Protein AF-A0A2E0LI48-F1 (afdb_monomer_lite)

Structure (mmCIF, N/CA/C/O backb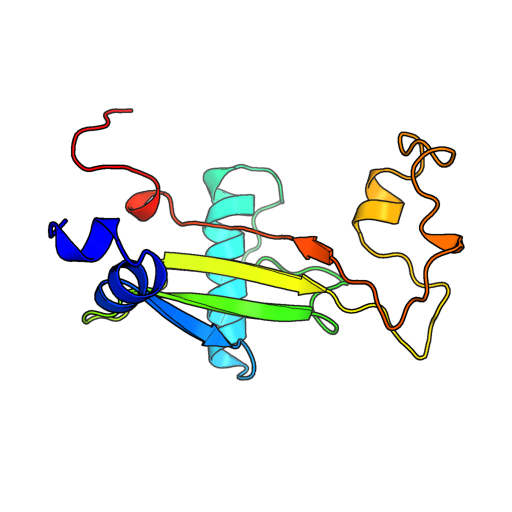one):
data_AF-A0A2E0LI48-F1
#
_entry.id   AF-A0A2E0LI48-F1
#
loop_
_atom_site.group_PDB
_atom_site.id
_atom_site.type_symbol
_atom_site.label_atom_id
_atom_site.label_alt_id
_atom_site.label_comp_id
_atom_site.label_asym_id
_atom_site.label_entity_id
_atom_site.label_seq_id
_atom_site.pdbx_PDB_ins_code
_atom_site.Cartn_x
_atom_site.Cartn_y
_atom_site.Cartn_z
_atom_site.occupancy
_atom_site.B_iso_or_equiv
_atom_site.auth_seq_id
_atom_site.auth_comp_id
_atom_site.auth_asym_id
_atom_site.auth_atom_id
_atom_site.pdbx_PDB_model_num
ATOM 1 N N . MET A 1 1 ? -27.721 3.137 3.847 1.00 56.81 1 MET A N 1
ATOM 2 C CA . MET A 1 1 ? -27.239 3.626 2.541 1.00 56.81 1 MET A CA 1
ATOM 3 C C . MET A 1 1 ? -28.444 4.219 1.837 1.00 56.81 1 MET A C 1
ATOM 5 O O . MET A 1 1 ? -29.447 3.521 1.736 1.00 56.81 1 MET A O 1
ATOM 9 N N . SER A 1 2 ? -28.410 5.505 1.493 1.00 63.06 2 SER A N 1
ATOM 10 C CA . SER A 1 2 ? -29.521 6.177 0.806 1.00 63.06 2 SER A CA 1
ATOM 11 C C . SER A 1 2 ? -29.641 5.662 -0.635 1.00 63.06 2 SER A C 1
ATOM 13 O O . SER A 1 2 ? -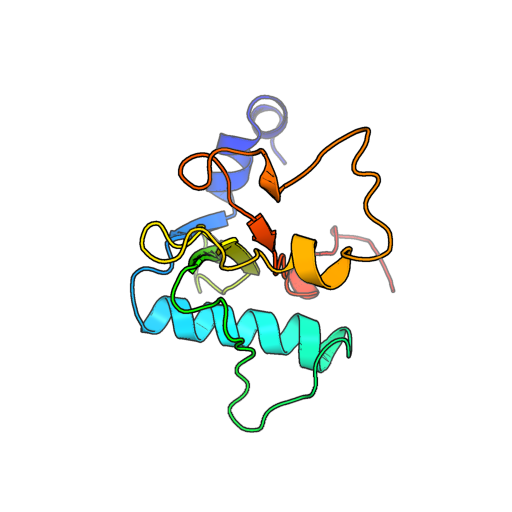28.645 5.236 -1.218 1.00 63.06 2 SER A O 1
ATOM 15 N N . LEU A 1 3 ? -30.836 5.733 -1.236 1.00 59.72 3 LEU A N 1
ATOM 16 C CA . LEU A 1 3 ? -31.050 5.466 -2.668 1.00 59.72 3 LEU A CA 1
ATOM 17 C C . LEU A 1 3 ? -30.095 6.286 -3.553 1.00 59.72 3 LEU A C 1
ATOM 19 O O . LEU A 1 3 ? -29.613 5.780 -4.559 1.00 59.72 3 LEU A O 1
ATOM 23 N N . PHE A 1 4 ? -29.744 7.503 -3.133 1.00 57.50 4 PHE A N 1
ATOM 24 C CA . PHE A 1 4 ? -28.812 8.378 -3.850 1.00 57.50 4 PHE A CA 1
ATOM 25 C C . PHE A 1 4 ? -27.357 7.866 -3.833 1.00 57.50 4 PHE A C 1
ATOM 27 O O . PHE A 1 4 ? -26.616 8.074 -4.790 1.00 57.50 4 PHE A O 1
ATOM 34 N N . ASP A 1 5 ? -26.948 7.147 -2.779 1.00 57.59 5 ASP A N 1
ATOM 35 C CA . ASP A 1 5 ? -25.590 6.586 -2.654 1.00 57.59 5 ASP A CA 1
ATOM 36 C C . ASP A 1 5 ? -25.357 5.406 -3.610 1.00 57.59 5 ASP A C 1
ATOM 38 O O . ASP A 1 5 ? -24.216 5.067 -3.912 1.00 57.59 5 ASP A O 1
ATOM 42 N N . ARG A 1 6 ? -26.436 4.772 -4.094 1.00 60.56 6 ARG A N 1
ATOM 43 C CA . ARG A 1 6 ? -26.358 3.688 -5.083 1.00 60.56 6 ARG A CA 1
ATOM 44 C C . ARG A 1 6 ? -26.073 4.186 -6.501 1.00 60.56 6 ARG A C 1
ATOM 46 O O . ARG A 1 6 ? -25.528 3.420 -7.284 1.00 60.56 6 ARG A O 1
ATOM 53 N N . PHE A 1 7 ? -26.422 5.433 -6.823 1.00 71.62 7 PHE A N 1
ATOM 54 C CA . PHE A 1 7 ? -26.239 5.998 -8.167 1.00 71.62 7 PHE A CA 1
ATOM 55 C C . PHE A 1 7 ? -24.914 6.747 -8.339 1.00 71.62 7 PHE A C 1
ATOM 57 O O . PHE A 1 7 ? -24.440 6.891 -9.461 1.00 71.62 7 PHE A O 1
ATOM 64 N N . ASN A 1 8 ? -24.289 7.197 -7.247 1.00 82.62 8 ASN A N 1
ATOM 65 C CA . ASN A 1 8 ? -22.971 7.825 -7.281 1.00 82.62 8 ASN A CA 1
ATOM 66 C C . ASN A 1 8 ? -22.103 7.297 -6.132 1.00 82.62 8 ASN A C 1
ATOM 68 O O . ASN A 1 8 ? -22.151 7.798 -5.006 1.00 82.62 8 ASN A O 1
ATOM 72 N N . LEU A 1 9 ? -21.300 6.275 -6.444 1.00 83.56 9 LEU A N 1
ATOM 73 C CA . LEU A 1 9 ? -20.416 5.615 -5.482 1.00 83.56 9 LEU A CA 1
ATOM 74 C C . LEU A 1 9 ? -19.396 6.582 -4.872 1.00 83.56 9 LEU A C 1
ATOM 76 O O . LEU A 1 9 ? -19.110 6.477 -3.683 1.00 83.56 9 LEU A O 1
ATOM 80 N N . GLY A 1 10 ? -18.889 7.545 -5.650 1.00 85.25 10 GLY A N 1
ATOM 81 C CA . GLY A 1 10 ? -17.936 8.546 -5.167 1.00 85.25 10 GLY A CA 1
ATOM 82 C C . GLY A 1 10 ? -18.559 9.478 -4.129 1.00 85.25 10 GLY A C 1
ATOM 83 O O . GLY A 1 10 ? -18.016 9.646 -3.039 1.00 85.25 10 GLY A O 1
ATOM 84 N N . ALA A 1 11 ? -19.747 10.012 -4.422 1.00 83.94 11 ALA A N 1
ATOM 85 C CA . ALA A 1 11 ? -20.484 10.851 -3.481 1.00 83.94 11 ALA A CA 1
ATOM 86 C C . ALA A 1 11 ? -20.872 10.070 -2.216 1.00 83.94 11 ALA A C 1
ATOM 88 O O . ALA A 1 11 ? -20.712 10.573 -1.106 1.00 83.94 11 ALA A O 1
ATOM 89 N N . GLY A 1 12 ? -21.336 8.823 -2.365 1.00 86.19 12 GLY A N 1
ATOM 90 C CA . GLY A 1 12 ? -21.637 7.943 -1.236 1.00 86.19 12 GLY A CA 1
ATOM 91 C C . GLY A 1 12 ? -20.408 7.673 -0.363 1.00 86.19 12 GLY A C 1
ATOM 92 O O . GLY A 1 12 ? -20.493 7.762 0.860 1.00 86.19 12 GLY A O 1
ATOM 93 N N . PHE A 1 13 ? -19.257 7.409 -0.982 1.00 88.25 13 PHE A N 1
ATOM 94 C CA . PHE A 1 13 ? -17.986 7.188 -0.297 1.00 88.25 13 PHE A CA 1
ATOM 95 C C . PHE A 1 13 ? -17.542 8.419 0.501 1.00 88.25 13 PHE A C 1
ATOM 97 O O . PHE A 1 13 ? -17.267 8.297 1.694 1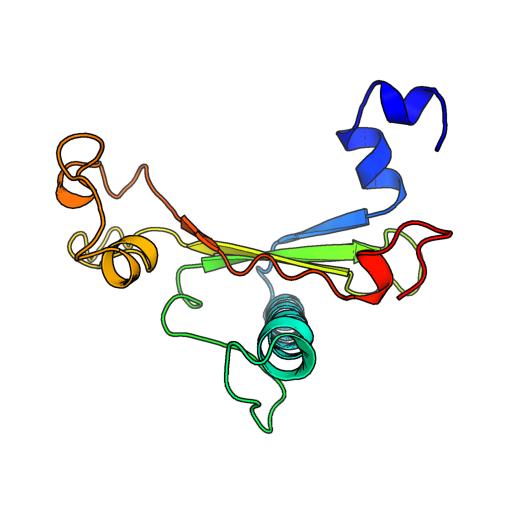.00 88.25 13 PHE A O 1
ATOM 104 N N . GLN A 1 14 ? -17.565 9.608 -0.110 1.00 90.25 14 GLN A N 1
ATOM 105 C CA . GLN A 1 14 ? -17.122 10.862 0.517 1.00 90.25 14 GLN A CA 1
ATOM 106 C C . GLN A 1 14 ? -17.928 11.247 1.770 1.00 90.25 14 GLN A C 1
ATOM 108 O O . GLN A 1 14 ? -17.404 11.901 2.675 1.00 90.25 14 GLN A O 1
ATOM 113 N N . ARG A 1 15 ? -19.188 10.796 1.887 1.00 88.75 15 ARG A N 1
ATOM 114 C CA . ARG A 1 15 ? -19.987 11.001 3.113 1.00 88.75 15 ARG A CA 1
ATOM 115 C C . ARG A 1 15 ? -19.433 10.262 4.331 1.00 88.75 15 ARG A C 1
ATOM 117 O O . ARG A 1 15 ? -19.703 10.676 5.461 1.00 88.75 15 ARG A O 1
ATOM 124 N N . TYR A 1 16 ? -18.744 9.144 4.118 1.00 89.81 16 TYR A N 1
ATOM 125 C CA . TYR A 1 16 ? -18.251 8.281 5.191 1.00 89.81 16 TYR A CA 1
ATOM 126 C C . TYR A 1 16 ? -16.737 8.320 5.326 1.00 89.81 16 TYR A C 1
ATOM 128 O O . TYR A 1 16 ? -16.249 8.129 6.440 1.00 89.81 16 TYR A O 1
ATOM 136 N N . PHE A 1 17 ? -16.019 8.587 4.236 1.00 94.19 17 PHE A N 1
ATOM 137 C CA . PHE A 1 17 ? -14.569 8.566 4.218 1.00 94.19 17 PHE A CA 1
ATOM 138 C C . PHE A 1 17 ? -13.947 9.741 3.465 1.00 94.19 17 PHE A C 1
ATOM 140 O O . PHE A 1 17 ? -14.470 10.192 2.446 1.00 94.19 17 PHE A O 1
ATOM 147 N N . SER A 1 18 ? -12.793 10.191 3.947 1.00 94.56 18 SER A N 1
ATOM 148 C CA . SER A 1 18 ? -11.936 11.169 3.286 1.00 94.56 18 SER A CA 1
ATOM 149 C C . SER A 1 18 ? -10.600 10.529 2.924 1.00 94.56 18 SER A C 1
ATOM 151 O O . SER A 1 18 ? -10.062 9.713 3.676 1.00 94.56 18 SER A O 1
ATOM 153 N N . ILE A 1 19 ? -10.070 10.889 1.756 1.00 93.56 19 ILE A N 1
ATOM 154 C CA . ILE A 1 19 ? -8.745 10.457 1.305 1.00 93.56 19 ILE A CA 1
ATOM 155 C C . ILE A 1 19 ? -7.773 11.601 1.559 1.00 93.56 19 ILE A C 1
ATOM 157 O O . ILE A 1 19 ? -7.993 12.719 1.096 1.00 93.56 19 ILE A O 1
ATOM 161 N N . GLU A 1 20 ? -6.692 11.303 2.263 1.00 93.38 20 GLU A N 1
ATOM 162 C CA . GLU A 1 20 ? -5.579 12.215 2.485 1.00 93.38 20 GLU A CA 1
ATOM 163 C C . GLU A 1 20 ? -4.353 11.706 1.732 1.00 93.38 20 GLU A C 1
ATOM 165 O O . GLU A 1 20 ? -3.906 10.570 1.919 1.00 93.38 20 GLU A O 1
ATOM 170 N N . ALA A 1 21 ? -3.791 12.559 0.876 1.00 90.44 21 ALA A N 1
ATOM 171 C CA . ALA A 1 21 ? -2.492 12.292 0.279 1.00 90.44 21 ALA A CA 1
ATOM 172 C C . ALA A 1 21 ? -1.418 12.339 1.378 1.00 90.44 21 ALA A C 1
ATOM 174 O O . ALA A 1 21 ? -1.331 13.305 2.138 1.00 90.44 21 ALA A O 1
ATOM 175 N N . GLY A 1 22 ? -0.574 11.312 1.450 1.00 81.38 22 GLY A N 1
ATOM 176 C CA . GLY A 1 22 ? 0.508 11.171 2.425 1.00 81.38 22 GLY A CA 1
ATOM 177 C C . GLY A 1 22 ? 1.718 12.052 2.124 1.00 81.38 22 GLY A C 1
ATOM 178 O O . GLY A 1 22 ? 2.843 11.563 2.100 1.00 81.38 22 GLY A O 1
ATOM 179 N N . ALA A 1 23 ? 1.487 13.340 1.871 1.00 82.81 23 ALA A N 1
ATOM 180 C CA . ALA A 1 23 ? 2.534 14.319 1.596 1.00 82.81 23 ALA A CA 1
ATOM 181 C C . ALA A 1 23 ? 3.253 14.785 2.875 1.00 82.81 23 ALA A C 1
ATOM 183 O O . ALA A 1 23 ? 4.433 15.127 2.828 1.00 82.81 23 ALA A O 1
ATOM 184 N N . SER A 1 24 ? 2.571 14.786 4.026 1.00 92.31 24 SER A N 1
ATOM 185 C CA . SER A 1 24 ? 3.172 15.169 5.306 1.00 92.31 24 SER A CA 1
ATOM 186 C C . SER A 1 24 ? 3.781 13.970 6.039 1.00 92.31 24 SER A C 1
ATOM 188 O O . SER A 1 24 ? 3.308 12.835 5.939 1.00 92.31 24 SER A O 1
ATOM 190 N N . ALA A 1 25 ? 4.820 14.230 6.838 1.00 94.06 25 ALA A N 1
ATOM 191 C CA . ALA A 1 25 ? 5.464 13.205 7.659 1.00 94.06 25 ALA A CA 1
ATOM 192 C C . ALA A 1 25 ? 4.497 12.568 8.676 1.00 94.06 25 ALA A C 1
ATOM 194 O O . ALA A 1 25 ? 4.585 11.369 8.926 1.00 94.06 25 ALA A O 1
ATOM 195 N N . SER A 1 26 ? 3.550 13.343 9.218 1.00 94.50 26 SER A N 1
ATOM 196 C CA . SER A 1 26 ? 2.542 12.837 10.158 1.00 94.50 26 SER A CA 1
ATOM 197 C C . SER A 1 26 ? 1.576 11.851 9.499 1.00 94.50 26 SER A C 1
ATOM 199 O O . SER A 1 26 ? 1.356 10.768 10.033 1.00 94.50 26 SER A O 1
ATOM 201 N N . VAL A 1 27 ? 1.059 12.170 8.307 1.00 95.06 27 VAL A N 1
ATOM 202 C CA . VAL A 1 27 ? 0.154 11.269 7.574 1.00 95.06 27 VAL A CA 1
ATOM 203 C C . VAL A 1 27 ? 0.893 9.999 7.144 1.00 95.06 27 VAL A C 1
ATOM 205 O O . VAL A 1 27 ? 0.337 8.905 7.232 1.00 95.06 27 VAL A O 1
ATOM 208 N N . ARG A 1 28 ? 2.165 10.110 6.736 1.00 96.62 28 ARG A N 1
ATOM 209 C CA . ARG A 1 28 ? 3.003 8.939 6.426 1.00 96.62 28 ARG A CA 1
ATOM 210 C C . ARG A 1 28 ? 3.214 8.032 7.637 1.00 96.62 28 ARG A C 1
ATOM 212 O O . ARG A 1 28 ? 3.115 6.818 7.486 1.00 96.62 28 ARG A O 1
ATOM 219 N N . ASP A 1 29 ? 3.458 8.595 8.821 1.00 97.62 29 ASP A N 1
ATOM 220 C CA . ASP A 1 29 ? 3.578 7.809 10.056 1.00 97.62 29 ASP A CA 1
ATOM 221 C C . ASP A 1 29 ? 2.316 6.975 10.312 1.00 97.62 29 ASP A C 1
ATOM 223 O O . ASP A 1 29 ? 2.402 5.781 10.595 1.00 97.62 29 ASP A O 1
ATOM 227 N N . GLU A 1 30 ? 1.136 7.573 10.137 1.00 97.44 30 GLU A N 1
ATOM 228 C CA . GLU A 1 30 ? -0.139 6.868 10.293 1.00 97.44 30 GLU A CA 1
ATOM 229 C C . GLU A 1 30 ? -0.340 5.768 9.245 1.00 97.44 30 GLU A C 1
ATOM 231 O O . GLU A 1 30 ? -0.801 4.681 9.594 1.00 97.44 30 GLU A O 1
ATOM 236 N N . VAL A 1 31 ? 0.057 5.995 7.987 1.00 98.31 31 VAL A N 1
ATOM 237 C CA . VAL A 1 31 ? 0.063 4.951 6.946 1.00 98.31 31 VAL A CA 1
ATOM 238 C C . VAL A 1 31 ? 0.930 3.763 7.371 1.00 98.31 31 VAL A C 1
ATOM 240 O O . VAL A 1 31 ? 0.478 2.620 7.296 1.00 98.31 31 VAL A O 1
ATOM 243 N N . PHE A 1 32 ? 2.146 4.007 7.867 1.00 98.44 32 PHE A N 1
ATOM 244 C CA . PHE A 1 32 ? 3.052 2.935 8.296 1.00 98.44 32 PHE A CA 1
ATOM 245 C C . PHE A 1 32 ? 2.523 2.155 9.501 1.00 98.44 32 PHE A C 1
ATOM 247 O O . PHE A 1 32 ? 2.717 0.941 9.574 1.00 98.44 32 PHE A O 1
ATOM 254 N N . ARG A 1 33 ? 1.813 2.819 10.419 1.00 98.38 33 ARG A N 1
ATOM 255 C CA . ARG A 1 33 ? 1.137 2.157 11.546 1.00 98.38 33 ARG A CA 1
ATOM 256 C C . ARG A 1 33 ? -0.040 1.303 11.092 1.00 98.38 33 ARG A C 1
ATOM 258 O O . ARG A 1 33 ? -0.160 0.162 11.520 1.00 98.38 33 ARG A O 1
ATOM 265 N N . VAL A 1 34 ? -0.881 1.818 10.191 1.00 98.12 34 VAL A N 1
ATOM 266 C CA . VAL A 1 34 ? -1.999 1.050 9.611 1.00 98.12 34 VAL A CA 1
ATOM 267 C C . VAL A 1 34 ? -1.481 -0.188 8.877 1.00 98.12 34 VAL A C 1
ATOM 269 O O . VAL A 1 34 ? -2.050 -1.270 9.022 1.00 98.12 34 VAL A O 1
ATOM 272 N N . ARG A 1 35 ? -0.395 -0.051 8.108 1.00 98.50 35 ARG A N 1
ATOM 273 C CA . ARG A 1 35 ? 0.253 -1.185 7.439 1.00 98.50 35 ARG A CA 1
ATOM 274 C C . ARG A 1 35 ? 0.783 -2.203 8.439 1.00 98.50 35 ARG A C 1
ATOM 276 O O . ARG A 1 35 ? 0.536 -3.384 8.240 1.00 98.50 35 ARG A O 1
ATOM 283 N N . HIS A 1 36 ? 1.445 -1.768 9.510 1.00 98.69 36 HIS A N 1
ATOM 284 C CA . HIS A 1 36 ? 1.956 -2.666 10.551 1.00 98.69 36 HIS A CA 1
ATOM 285 C C . HIS A 1 36 ? 0.833 -3.452 11.236 1.00 98.69 36 HIS A C 1
ATOM 287 O O . HIS A 1 36 ? 0.891 -4.678 11.281 1.00 98.69 36 HIS A O 1
ATOM 293 N N . GLU A 1 37 ? -0.246 -2.784 11.647 1.00 98.12 37 GLU A N 1
ATOM 294 C CA . GLU A 1 37 ? -1.411 -3.451 12.246 1.00 98.12 37 GLU A CA 1
ATOM 295 C C . GLU A 1 37 ? -2.001 -4.536 11.328 1.00 98.12 37 GLU A C 1
ATOM 297 O O . GLU A 1 37 ? -2.401 -5.605 11.785 1.00 98.12 37 GLU A O 1
ATOM 302 N N . VAL A 1 38 ? -2.056 -4.286 10.016 1.00 97.94 38 VAL A N 1
ATOM 303 C CA . VAL A 1 38 ? -2.659 -5.227 9.063 1.00 97.94 38 VAL A CA 1
ATOM 304 C C . VAL A 1 38 ? -1.668 -6.304 8.616 1.00 97.94 38 VAL A C 1
ATOM 306 O O . VAL A 1 38 ? -1.953 -7.487 8.763 1.00 97.94 38 VAL A O 1
ATOM 309 N N . TYR A 1 39 ? -0.515 -5.934 8.066 1.00 98.25 39 TYR A N 1
ATOM 310 C CA . TYR A 1 39 ? 0.439 -6.876 7.474 1.00 98.25 39 TYR A CA 1
ATOM 311 C C . TYR A 1 39 ? 1.305 -7.597 8.512 1.00 98.25 39 TYR A C 1
ATOM 313 O O . TYR A 1 39 ? 1.604 -8.776 8.315 1.00 98.25 39 TYR A O 1
ATOM 321 N N . CYS A 1 40 ? 1.675 -6.934 9.614 1.00 98.44 40 CYS A N 1
ATOM 322 C CA . CYS A 1 40 ? 2.543 -7.512 10.643 1.00 98.44 40 CYS A CA 1
ATOM 323 C C . CYS A 1 40 ? 1.752 -8.139 11.794 1.00 98.44 40 CYS A C 1
ATOM 325 O O . CYS A 1 40 ? 2.006 -9.276 12.180 1.00 98.44 40 CYS A O 1
ATOM 327 N N . GLU A 1 41 ? 0.786 -7.416 12.365 1.00 98.06 41 GLU A N 1
ATOM 328 C CA . GLU A 1 41 ? 0.068 -7.885 13.556 1.00 98.06 41 GLU A CA 1
ATOM 329 C C . GLU A 1 41 ? -1.074 -8.850 13.194 1.00 98.06 41 GLU A C 1
ATOM 331 O O . GLU A 1 41 ? -1.205 -9.900 13.821 1.00 98.06 41 GLU A O 1
ATOM 336 N N . GLU A 1 42 ? -1.882 -8.544 12.175 1.00 96.31 42 GLU A N 1
ATOM 337 C CA . GLU A 1 42 ? -3.055 -9.357 11.827 1.00 96.31 42 GLU A CA 1
ATOM 338 C C . GLU A 1 42 ? -2.750 -10.494 10.842 1.00 96.31 42 GLU A C 1
ATOM 340 O O . GLU A 1 42 ? -3.030 -11.654 11.141 1.00 96.31 42 GLU A O 1
ATOM 345 N N . LEU A 1 43 ? -2.214 -10.175 9.659 1.00 96.56 43 LEU A N 1
ATOM 346 C CA . LEU A 1 43 ? -2.026 -11.139 8.567 1.00 96.56 43 LEU A CA 1
ATOM 347 C C . LEU A 1 43 ? -0.762 -11.991 8.719 1.00 96.56 43 LEU A C 1
ATOM 349 O O . LEU A 1 43 ? -0.675 -13.045 8.094 1.00 96.56 43 LEU A O 1
ATOM 353 N N . LYS A 1 44 ? 0.205 -11.546 9.533 1.00 97.88 44 LYS A N 1
ATOM 354 C CA . LYS A 1 44 ? 1.519 -12.193 9.708 1.00 97.88 44 LYS A CA 1
ATOM 355 C C . LYS A 1 44 ? 2.295 -12.374 8.396 1.00 97.88 44 LYS A C 1
ATOM 357 O O . LYS A 1 44 ? 3.060 -13.321 8.252 1.00 97.88 44 LYS A O 1
ATOM 362 N N . PHE A 1 45 ? 2.090 -11.478 7.433 1.00 96.81 45 PHE A N 1
ATOM 363 C CA . PHE A 1 45 ? 2.821 -11.485 6.161 1.00 96.81 45 PHE A CA 1
ATOM 364 C C . PHE A 1 45 ? 4.205 -10.851 6.294 1.00 96.81 45 PHE A C 1
ATOM 366 O O . PHE A 1 45 ? 5.115 -11.215 5.561 1.00 96.81 45 PHE A O 1
ATOM 373 N N . GLU A 1 46 ? 4.357 -9.926 7.237 1.00 97.62 46 GLU A N 1
ATOM 374 C CA . GLU A 1 46 ? 5.605 -9.225 7.532 1.00 97.62 46 GLU A CA 1
ATOM 375 C C . GLU A 1 46 ? 5.936 -9.378 9.031 1.00 97.62 46 GLU A C 1
ATOM 377 O O . GLU A 1 46 ? 5.030 -9.586 9.844 1.00 97.62 46 GLU A O 1
ATOM 382 N N . PRO A 1 47 ? 7.208 -9.270 9.448 1.00 97.94 47 PRO A N 1
ATOM 383 C CA . PRO A 1 47 ? 7.574 -9.357 10.859 1.00 97.94 47 PRO A CA 1
ATOM 384 C C . PRO A 1 47 ? 7.093 -8.133 11.653 1.00 97.94 47 PRO A C 1
ATOM 386 O O . PRO A 1 47 ? 7.151 -6.996 11.179 1.00 97.94 47 PRO A O 1
ATOM 389 N N . GLU A 1 48 ? 6.671 -8.352 12.899 1.00 98.12 48 GLU A N 1
ATOM 390 C CA . GLU A 1 48 ? 6.352 -7.267 13.830 1.00 98.12 48 GLU A CA 1
ATOM 391 C C . GLU A 1 48 ? 7.611 -6.491 14.233 1.00 98.12 48 GLU A C 1
ATOM 393 O O . GLU A 1 48 ? 8.619 -7.064 14.645 1.00 98.12 48 GLU A O 1
ATOM 398 N N . ARG A 1 49 ? 7.540 -5.161 14.126 1.00 97.44 49 ARG 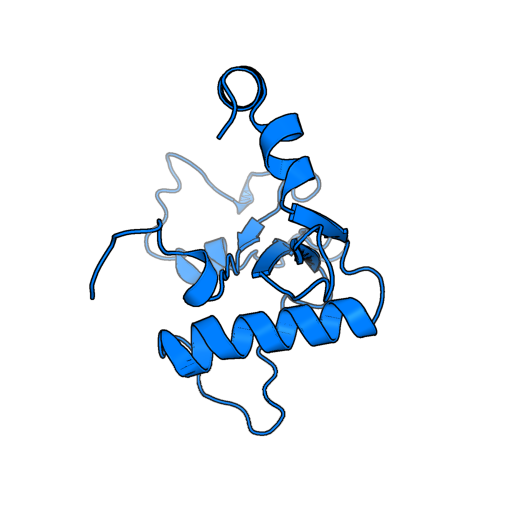A N 1
ATOM 399 C CA . ARG A 1 49 ? 8.620 -4.236 14.502 1.00 97.44 49 ARG A CA 1
ATOM 400 C C . ARG A 1 49 ? 8.318 -3.470 15.802 1.00 97.44 49 ARG A C 1
ATOM 402 O O . ARG A 1 49 ? 7.164 -3.072 15.981 1.00 97.44 49 ARG A O 1
ATOM 409 N N . PRO A 1 50 ? 9.319 -3.195 16.668 1.00 98.00 50 PRO A N 1
ATOM 410 C CA . PRO A 1 50 ? 9.114 -2.502 17.950 1.00 98.00 50 PRO A CA 1
ATOM 411 C C . PRO A 1 50 ? 8.552 -1.078 17.845 1.00 98.00 50 PRO A C 1
ATOM 413 O O . PRO A 1 50 ? 7.818 -0.636 18.724 1.00 98.00 50 PRO A O 1
ATOM 416 N N . ASP A 1 51 ? 8.872 -0.351 16.773 1.00 97.94 51 ASP A N 1
ATOM 417 C CA . ASP A 1 51 ? 8.380 1.013 16.532 1.00 97.94 51 ASP A CA 1
ATOM 418 C C . ASP A 1 51 ? 6.946 1.057 15.966 1.00 97.94 51 ASP A C 1
ATOM 420 O O . ASP A 1 51 ? 6.358 2.136 15.819 1.00 97.94 51 ASP A O 1
ATOM 424 N N . ARG A 1 52 ? 6.374 -0.125 15.692 1.00 98.38 52 ARG A N 1
ATOM 425 C CA . ARG A 1 52 ? 5.045 -0.345 15.113 1.00 98.38 52 ARG A CA 1
ATOM 426 C C . ARG A 1 52 ? 4.847 0.361 13.775 1.00 98.38 52 ARG A C 1
ATOM 428 O O . ARG A 1 52 ? 3.784 0.921 13.508 1.00 98.38 52 ARG A O 1
ATOM 435 N N . ARG A 1 53 ? 5.885 0.356 12.937 1.00 98.56 53 ARG A N 1
ATOM 436 C CA . ARG A 1 53 ? 5.852 0.891 11.572 1.00 98.56 53 ARG A CA 1
ATOM 437 C C . ARG A 1 53 ? 6.241 -0.193 10.582 1.00 98.56 53 ARG A C 1
ATOM 439 O O . ARG A 1 53 ? 7.288 -0.815 10.719 1.00 98.56 53 ARG A O 1
ATOM 446 N N . GLU A 1 54 ? 5.421 -0.405 9.560 1.00 98.50 54 GLU A N 1
ATOM 447 C CA . GLU A 1 54 ? 5.792 -1.246 8.423 1.00 98.50 54 GLU A CA 1
ATOM 448 C C . GLU A 1 54 ? 6.258 -0.339 7.290 1.00 98.50 54 GLU A C 1
ATOM 450 O O . GLU A 1 54 ? 5.497 0.494 6.792 1.00 98.50 54 GLU A O 1
ATOM 455 N N . THR A 1 55 ? 7.534 -0.486 6.943 1.00 97.94 55 THR A N 1
ATOM 456 C CA . THR A 1 55 ? 8.209 0.260 5.881 1.00 97.94 55 THR A CA 1
ATOM 457 C C . THR A 1 55 ? 9.092 -0.660 5.047 1.00 97.94 55 THR A C 1
ATOM 459 O O . THR A 1 55 ? 9.630 -1.645 5.562 1.00 97.94 55 THR A O 1
ATOM 462 N N . ASP A 1 56 ? 9.307 -0.311 3.785 1.00 96.50 56 ASP A N 1
ATOM 463 C CA . ASP A 1 56 ? 10.218 -1.004 2.876 1.00 96.50 56 ASP A CA 1
ATOM 464 C C . ASP A 1 56 ? 10.999 -0.025 1.977 1.00 96.50 56 ASP A C 1
ATOM 466 O O . ASP A 1 56 ? 10.858 1.199 2.064 1.00 96.50 56 ASP A O 1
ATOM 470 N N . ALA A 1 57 ? 11.849 -0.577 1.108 1.00 94.94 57 ALA A N 1
ATOM 471 C CA . ALA A 1 57 ? 12.721 0.188 0.219 1.00 94.94 57 ALA A CA 1
ATOM 472 C C . ALA A 1 57 ? 11.973 1.029 -0.838 1.00 94.94 57 ALA A C 1
ATOM 474 O O . ALA A 1 57 ? 12.562 1.944 -1.407 1.00 94.94 57 ALA A O 1
ATOM 475 N N . TYR A 1 58 ? 10.689 0.759 -1.095 1.00 95.50 58 TYR A N 1
ATOM 476 C CA . TYR A 1 58 ? 9.895 1.453 -2.112 1.00 95.50 58 TYR A CA 1
ATOM 477 C C . TYR A 1 58 ? 9.139 2.666 -1.558 1.00 95.50 58 TYR A C 1
ATOM 479 O O . TYR A 1 58 ? 8.653 3.501 -2.325 1.00 95.50 58 TYR A O 1
ATOM 487 N N . ASP A 1 59 ? 9.055 2.814 -0.235 1.00 95.62 59 ASP A N 1
ATOM 488 C CA . ASP A 1 59 ? 8.355 3.928 0.407 1.00 95.62 59 ASP A CA 1
ATOM 489 C C . ASP A 1 59 ? 8.856 5.336 0.052 1.00 95.62 59 ASP A C 1
ATOM 491 O O . ASP A 1 59 ? 8.007 6.234 0.006 1.00 95.62 59 ASP A O 1
ATOM 495 N N . PRO A 1 60 ? 10.160 5.578 -0.199 1.00 92.81 60 PRO A N 1
ATOM 496 C CA . PRO A 1 60 ? 10.652 6.896 -0.605 1.00 92.81 60 PRO A CA 1
ATOM 497 C C . PRO A 1 60 ? 10.092 7.393 -1.944 1.00 92.81 60 PRO A C 1
ATOM 499 O O . PRO A 1 60 ? 9.845 8.586 -2.079 1.00 92.81 60 PRO A O 1
ATOM 502 N N . GLN A 1 61 ? 9.847 6.492 -2.902 1.00 92.69 61 GLN A N 1
ATOM 503 C CA . GLN A 1 61 ? 9.317 6.815 -4.240 1.00 92.69 61 GLN A CA 1
ATOM 504 C C . GLN A 1 61 ? 7.804 6.562 -4.367 1.00 92.69 61 GLN A C 1
ATOM 506 O O . GLN A 1 61 ? 7.251 6.477 -5.464 1.00 92.69 61 GLN A O 1
ATOM 511 N N . SER A 1 62 ? 7.125 6.407 -3.231 1.00 95.44 62 SER A N 1
ATOM 512 C CA . SER A 1 62 ? 5.701 6.097 -3.183 1.00 95.44 62 SER A CA 1
ATOM 513 C C . SER A 1 62 ? 4.861 7.325 -2.857 1.00 95.44 62 SER A C 1
ATOM 515 O O . SER A 1 62 ? 5.085 8.007 -1.855 1.00 95.44 62 SER A O 1
ATOM 517 N N . ALA A 1 63 ? 3.808 7.539 -3.640 1.00 95.56 63 ALA A N 1
ATOM 518 C CA . ALA A 1 63 ? 2.681 8.358 -3.234 1.00 95.56 63 ALA A CA 1
ATOM 519 C C . ALA A 1 63 ? 1.791 7.540 -2.288 1.00 95.56 63 ALA A C 1
ATOM 521 O O . ALA A 1 63 ? 1.147 6.566 -2.683 1.00 95.56 63 ALA A O 1
ATOM 522 N N . HIS A 1 64 ? 1.767 7.928 -1.016 1.00 97.38 64 HIS A N 1
ATOM 523 C CA . HIS A 1 64 ? 0.949 7.273 0.005 1.00 97.38 64 HIS A CA 1
ATOM 524 C C . HIS A 1 64 ? -0.460 7.864 0.028 1.00 97.38 64 HIS A C 1
ATOM 526 O O . HIS A 1 64 ? -0.642 9.063 -0.179 1.00 97.38 64 HIS A O 1
ATOM 532 N N . CYS A 1 65 ? -1.465 7.041 0.306 1.00 96.94 65 CYS A N 1
ATOM 533 C CA . CYS A 1 65 ? -2.848 7.472 0.485 1.00 96.94 65 CYS A CA 1
ATOM 534 C C . CYS A 1 65 ? -3.388 6.905 1.793 1.00 96.94 65 CYS A C 1
ATOM 536 O O . CYS A 1 65 ? -3.435 5.688 1.975 1.00 96.94 65 CYS A O 1
ATOM 538 N N . LEU A 1 66 ? -3.818 7.790 2.688 1.00 97.75 66 LEU A N 1
ATOM 539 C CA . LEU A 1 66 ? -4.495 7.431 3.924 1.00 97.75 66 LEU A CA 1
ATOM 540 C C . LEU A 1 66 ? -5.998 7.624 3.746 1.00 97.75 66 LEU A C 1
ATOM 542 O O . LEU A 1 66 ? -6.453 8.658 3.262 1.00 97.75 66 LEU A O 1
ATOM 546 N N . LEU A 1 67 ? -6.774 6.634 4.164 1.00 96.56 67 LEU A N 1
ATOM 547 C CA . LEU A 1 67 ? -8.219 6.731 4.245 1.00 96.56 67 LEU A CA 1
ATOM 548 C C . LEU A 1 67 ? -8.621 6.998 5.693 1.00 96.56 67 LEU A C 1
ATOM 550 O O . LEU A 1 67 ? -8.242 6.235 6.586 1.00 96.56 67 LEU A O 1
ATOM 554 N N . ARG A 1 68 ? -9.430 8.029 5.928 1.00 95.88 68 ARG A N 1
ATOM 555 C CA . ARG A 1 68 ? -10.009 8.336 7.241 1.00 95.88 68 ARG A CA 1
ATOM 556 C C . ARG A 1 68 ? -11.521 8.266 7.215 1.00 95.88 68 ARG A C 1
ATOM 558 O O . ARG A 1 68 ? -12.147 8.418 6.173 1.00 95.88 68 ARG A O 1
ATOM 565 N N . SER A 1 69 ? -12.113 8.085 8.389 1.00 94.81 69 SER A N 1
ATOM 566 C CA . SER A 1 69 ? -13.527 8.391 8.605 1.00 94.81 69 SER A CA 1
ATOM 567 C C . SER A 1 69 ? -13.769 9.889 8.394 1.00 94.81 69 SER A C 1
ATOM 569 O O . SER A 1 69 ? -13.078 10.702 8.997 1.00 94.81 69 SER A O 1
ATOM 571 N N . SER A 1 70 ? -14.804 10.264 7.638 1.00 92.69 70 SER A N 1
ATOM 572 C CA . SER A 1 70 ? -15.244 11.665 7.479 1.00 92.69 70 SER A CA 1
ATOM 573 C C . SER A 1 70 ? -15.901 12.242 8.738 1.00 92.69 70 SER A C 1
ATOM 575 O O . SER A 1 70 ? -16.340 13.389 8.745 1.00 92.69 70 SER A O 1
ATOM 577 N N . ARG A 1 71 ? -16.039 11.443 9.802 1.00 90.00 71 ARG A N 1
ATOM 578 C CA . ARG A 1 71 ? -16.639 11.849 11.078 1.00 90.00 71 ARG A CA 1
ATOM 579 C C . ARG A 1 71 ? -15.622 11.754 12.197 1.00 90.00 71 ARG A C 1
ATOM 581 O O . ARG A 1 71 ? -14.856 10.786 12.244 1.00 90.00 71 ARG A O 1
ATOM 588 N N . ALA A 1 72 ? -15.694 12.711 13.122 1.00 89.94 72 ALA A N 1
ATOM 589 C CA . ALA A 1 72 ? -14.924 12.702 14.357 1.00 89.94 72 ALA A CA 1
ATOM 590 C C . ALA A 1 72 ? -15.029 11.324 15.050 1.00 89.94 72 ALA A C 1
ATOM 592 O O . ALA A 1 72 ? -16.130 10.770 15.131 1.00 89.94 72 ALA A O 1
ATOM 593 N N . PRO A 1 73 ? -13.902 10.751 15.507 1.00 93.00 73 PRO A N 1
ATOM 594 C CA . PRO A 1 73 ? -12.595 11.398 15.673 1.00 93.00 73 PRO A CA 1
ATOM 595 C C . PRO A 1 73 ? -11.668 11.350 14.434 1.00 93.00 73 PRO A C 1
ATOM 597 O O . PRO A 1 73 ? -10.463 11.489 14.584 1.00 93.00 73 PRO A O 1
ATOM 600 N N . PHE A 1 74 ? -12.196 11.154 13.217 1.00 93.25 74 PHE A N 1
ATOM 601 C CA . PHE A 1 74 ? -11.421 11.098 11.962 1.00 93.25 74 PHE A CA 1
ATOM 602 C C . PHE A 1 74 ? -10.353 9.995 11.960 1.00 93.25 74 PHE A C 1
ATOM 604 O O . PHE A 1 74 ? -9.225 10.155 11.490 1.00 93.25 74 PHE A O 1
ATOM 611 N N . SER A 1 75 ? -10.712 8.841 12.522 1.00 94.50 75 SER A N 1
ATOM 612 C CA . SER A 1 75 ? -9.796 7.714 12.662 1.00 94.50 75 SER A CA 1
ATOM 613 C C . SER A 1 75 ? -9.285 7.212 11.307 1.00 94.50 75 SER A C 1
ATOM 615 O O . SER A 1 75 ? -10.081 7.119 10.366 1.00 94.50 75 SER A O 1
ATOM 617 N N . PRO A 1 76 ? -8.010 6.785 11.225 1.00 95.88 76 PRO A N 1
ATOM 618 C CA . PRO A 1 76 ? -7.514 6.005 10.100 1.00 95.88 76 PRO A CA 1
ATOM 619 C C . PRO A 1 76 ? -8.306 4.711 9.927 1.00 95.88 76 PRO A C 1
ATOM 621 O O . PRO A 1 76 ? -8.518 3.958 10.886 1.00 95.88 76 PRO A O 1
ATOM 624 N N . VAL A 1 77 ? -8.729 4.469 8.693 1.00 96.19 77 VAL A N 1
ATOM 625 C CA . VAL A 1 77 ? -9.542 3.329 8.250 1.00 96.19 77 VAL A CA 1
ATOM 626 C C . VAL A 1 77 ? -8.675 2.314 7.519 1.00 96.19 77 VAL A C 1
ATOM 628 O O . VAL A 1 77 ? -8.785 1.108 7.740 1.00 96.19 77 VAL A O 1
ATOM 631 N N . GLY A 1 78 ? -7.807 2.808 6.646 1.00 97.00 78 GLY A N 1
ATOM 632 C CA . GLY A 1 78 ? -6.979 2.006 5.766 1.00 97.00 78 GLY A CA 1
ATOM 633 C C . GLY A 1 78 ? -6.008 2.880 4.986 1.00 97.00 78 GLY A C 1
ATOM 634 O O . GLY A 1 78 ? -6.004 4.100 5.136 1.00 97.00 78 GLY A O 1
ATOM 635 N N . CYS A 1 79 ? -5.192 2.264 4.149 1.00 97.81 79 CYS A N 1
ATOM 636 C CA . CYS A 1 79 ? -4.267 2.953 3.269 1.00 97.81 79 CYS A CA 1
ATOM 637 C C . CYS A 1 79 ? -3.959 2.113 2.028 1.00 97.81 79 CYS A C 1
ATOM 639 O O . CYS A 1 79 ? -4.269 0.923 1.958 1.00 97.81 79 CYS A O 1
ATOM 641 N N . THR A 1 80 ? -3.355 2.766 1.046 1.00 97.94 80 THR A N 1
ATOM 642 C CA . THR A 1 80 ? -2.716 2.145 -0.114 1.00 97.94 80 THR A CA 1
ATOM 643 C C . THR A 1 80 ? -1.551 3.032 -0.535 1.00 97.94 80 THR A C 1
ATOM 645 O O . THR A 1 80 ? -1.476 4.195 -0.124 1.00 97.94 80 THR A O 1
ATOM 648 N N . ARG A 1 81 ? -0.658 2.524 -1.380 1.00 97.69 81 ARG A N 1
ATOM 649 C CA . ARG A 1 81 ? 0.357 3.354 -2.036 1.00 97.69 81 ARG A CA 1
ATOM 650 C C . ARG A 1 81 ? 0.352 3.164 -3.544 1.00 97.69 81 ARG A C 1
ATOM 652 O O . ARG A 1 81 ? -0.052 2.108 -4.025 1.00 97.69 81 ARG A O 1
ATOM 659 N N . LEU A 1 82 ? 0.836 4.179 -4.249 1.00 97.19 82 LEU A N 1
ATOM 660 C CA . LEU A 1 82 ? 1.258 4.118 -5.643 1.00 97.19 82 LEU A CA 1
ATOM 661 C C . LEU A 1 82 ? 2.775 4.325 -5.686 1.00 97.19 82 LEU A C 1
ATOM 663 O O . LEU A 1 82 ? 3.259 5.408 -5.369 1.00 97.19 82 LEU A O 1
ATOM 667 N N . ILE A 1 83 ? 3.511 3.290 -6.067 1.00 96.75 83 ILE A N 1
ATOM 668 C CA . ILE A 1 83 ? 4.951 3.343 -6.312 1.00 96.75 83 ILE A CA 1
ATOM 669 C C . ILE A 1 83 ? 5.155 3.884 -7.722 1.00 96.75 83 ILE A C 1
ATOM 671 O O . ILE A 1 83 ? 4.612 3.330 -8.682 1.00 96.75 83 ILE A O 1
ATOM 675 N N . LEU A 1 84 ? 5.926 4.958 -7.844 1.00 93.50 84 LEU A N 1
ATOM 676 C CA . LEU A 1 84 ? 6.337 5.497 -9.134 1.00 93.50 84 LEU A CA 1
ATOM 677 C C . LEU A 1 84 ? 7.669 4.861 -9.534 1.00 93.50 84 LEU A C 1
ATOM 679 O O . LEU A 1 84 ? 8.524 4.640 -8.677 1.00 93.50 84 LEU A O 1
ATOM 683 N N . ALA A 1 85 ? 7.842 4.559 -10.821 1.00 91.31 85 ALA A N 1
ATOM 684 C CA . ALA A 1 85 ? 9.150 4.157 -11.323 1.00 91.31 85 ALA A CA 1
ATOM 685 C C . ALA A 1 85 ? 10.132 5.334 -11.201 1.00 91.31 85 ALA A C 1
ATOM 687 O O . ALA A 1 85 ? 9.748 6.488 -11.418 1.00 91.31 85 ALA A O 1
ATOM 688 N N . ASN A 1 86 ? 11.391 5.043 -10.873 1.00 84.56 86 ASN A N 1
ATOM 689 C CA . ASN A 1 86 ? 12.425 6.064 -10.784 1.00 84.56 86 ASN A CA 1
ATOM 690 C C . ASN A 1 86 ? 12.810 6.540 -12.200 1.00 84.56 86 ASN A C 1
ATOM 692 O O . ASN A 1 86 ? 13.335 5.744 -12.979 1.00 84.56 86 ASN A O 1
ATOM 696 N N . PRO A 1 87 ? 12.575 7.813 -12.571 1.00 76.88 87 PRO A N 1
ATOM 697 C CA . PRO A 1 87 ? 12.957 8.306 -13.891 1.00 76.88 87 PRO A CA 1
ATOM 698 C C . PRO A 1 87 ? 14.478 8.381 -14.088 1.00 76.88 87 PRO A C 1
ATOM 700 O O . PRO A 1 87 ? 14.922 8.331 -15.235 1.00 76.88 87 PRO A O 1
ATOM 703 N N . ASP A 1 88 ? 15.248 8.487 -13.000 1.00 83.25 88 ASP A N 1
ATOM 704 C CA . ASP A 1 88 ? 16.713 8.584 -13.014 1.00 83.25 88 ASP A CA 1
ATOM 705 C C . ASP A 1 88 ? 17.397 7.208 -12.930 1.00 83.25 88 ASP A C 1
ATOM 707 O O . ASP A 1 88 ? 18.604 7.105 -13.140 1.00 83.25 88 ASP A O 1
ATOM 711 N N . ASP A 1 89 ? 16.628 6.148 -12.662 1.00 86.44 89 ASP A N 1
ATOM 712 C CA . ASP A 1 89 ? 17.084 4.756 -12.683 1.00 86.44 89 ASP A CA 1
ATOM 713 C C . ASP A 1 89 ? 16.055 3.876 -13.420 1.00 86.44 89 ASP A C 1
ATOM 715 O O . ASP A 1 89 ? 15.234 3.203 -12.790 1.00 86.44 89 ASP A O 1
ATOM 719 N N . PRO A 1 90 ? 16.046 3.903 -14.768 1.00 78.62 90 PRO A N 1
ATOM 720 C CA . PRO A 1 90 ? 15.074 3.163 -15.576 1.00 78.62 90 PRO A CA 1
ATOM 721 C C . PRO A 1 90 ? 15.161 1.636 -15.438 1.00 78.62 90 PRO A C 1
ATOM 723 O O . PRO A 1 90 ? 14.214 0.935 -15.815 1.00 78.62 90 PRO A O 1
ATOM 726 N N . ASP A 1 91 ? 16.278 1.131 -14.915 1.00 85.75 91 ASP A N 1
ATOM 727 C CA . ASP A 1 91 ? 16.513 -0.294 -14.695 1.00 85.75 91 ASP A CA 1
ATOM 728 C C . ASP A 1 91 ? 15.990 -0.761 -13.328 1.00 85.75 91 ASP A C 1
ATOM 730 O O . ASP A 1 91 ? 15.827 -1.966 -13.120 1.00 85.75 91 ASP A O 1
ATOM 734 N N . ALA A 1 92 ? 15.661 0.163 -12.414 1.00 90.25 92 ALA A N 1
ATOM 735 C CA . ALA A 1 92 ? 15.083 -0.168 -11.118 1.00 90.25 92 ALA A CA 1
ATOM 736 C C . ALA A 1 92 ? 13.705 -0.848 -11.274 1.00 90.25 92 ALA A C 1
ATOM 738 O O . ALA A 1 92 ? 12.751 -0.225 -11.756 1.00 90.25 92 ALA A O 1
ATOM 739 N N . PRO A 1 93 ? 13.551 -2.108 -10.822 1.00 92.62 93 PRO A N 1
ATOM 740 C CA . PRO A 1 93 ? 12.295 -2.836 -10.954 1.00 92.62 93 PRO A CA 1
ATOM 741 C C . PRO A 1 93 ? 11.259 -2.385 -9.916 1.00 92.62 93 PRO A C 1
ATOM 743 O O . PRO A 1 93 ? 11.574 -2.205 -8.733 1.00 92.62 93 PRO A O 1
ATOM 746 N N . LEU A 1 94 ? 9.990 -2.301 -10.327 1.00 95.19 94 LEU A N 1
ATOM 747 C CA . LEU A 1 94 ? 8.855 -2.251 -9.400 1.00 95.19 94 LEU A CA 1
ATOM 748 C C . LEU A 1 94 ? 8.752 -3.579 -8.615 1.00 95.19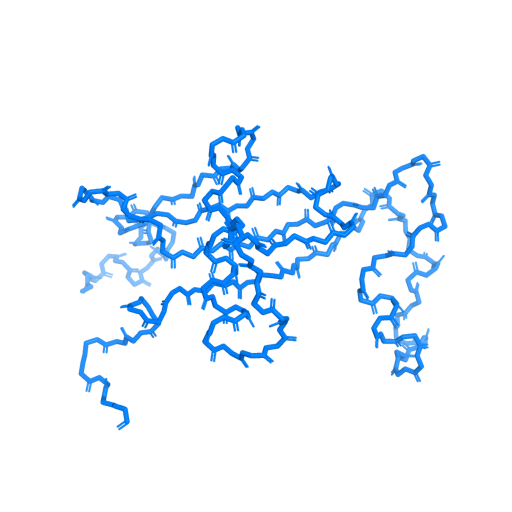 94 LEU A C 1
ATOM 750 O O . LEU A 1 94 ? 9.209 -4.617 -9.107 1.00 95.19 94 LEU A O 1
ATOM 754 N N . PRO A 1 95 ? 8.161 -3.604 -7.403 1.00 95.50 95 PRO A N 1
ATOM 755 C CA . PRO A 1 95 ? 8.096 -4.825 -6.594 1.00 95.50 95 PRO A CA 1
ATOM 756 C C . PRO A 1 95 ? 7.509 -6.041 -7.321 1.00 95.50 95 PRO A C 1
ATOM 758 O O . PRO A 1 95 ? 8.008 -7.153 -7.151 1.00 95.50 95 PRO A O 1
ATOM 761 N N . PHE A 1 96 ? 6.482 -5.839 -8.147 1.00 94.50 96 PHE A N 1
ATOM 762 C CA . PHE A 1 96 ? 5.848 -6.872 -8.961 1.00 94.50 96 PHE A CA 1
ATOM 763 C C . PHE A 1 96 ? 6.841 -7.570 -9.897 1.00 94.50 96 PHE A C 1
ATOM 765 O O . PHE A 1 96 ? 6.801 -8.793 -10.030 1.00 94.50 96 PHE A O 1
ATOM 772 N N . GLU A 1 97 ? 7.764 -6.823 -10.508 1.00 94.38 97 GLU A N 1
ATOM 773 C CA . GLU A 1 97 ? 8.771 -7.381 -11.421 1.00 94.38 97 GLU A CA 1
ATOM 774 C C . GLU A 1 97 ? 9.701 -8.355 -10.691 1.00 94.38 97 GLU A C 1
ATOM 776 O O . GLU A 1 97 ? 10.035 -9.408 -11.232 1.00 94.38 97 GLU A O 1
ATOM 781 N N . ASN A 1 98 ? 10.049 -8.049 -9.438 1.00 94.50 98 ASN A N 1
ATOM 782 C CA . ASN A 1 98 ? 10.849 -8.930 -8.589 1.00 94.50 98 ASN A CA 1
ATOM 783 C C . ASN A 1 98 ? 10.039 -10.135 -8.100 1.00 94.50 98 ASN A C 1
ATOM 785 O O . ASN A 1 98 ? 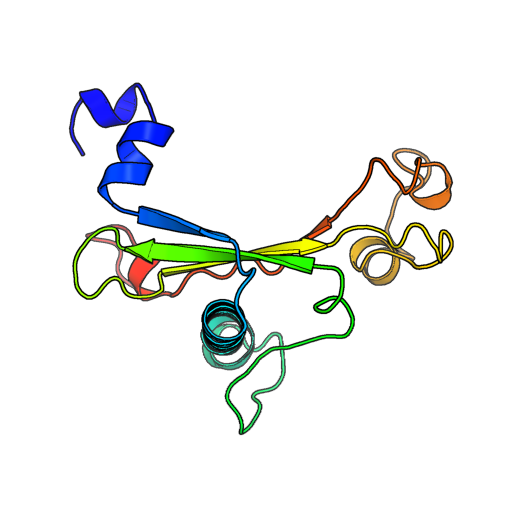10.468 -11.279 -8.244 1.00 94.50 98 ASN A O 1
ATOM 789 N N . ALA A 1 99 ? 8.849 -9.891 -7.546 1.00 94.25 99 ALA A N 1
ATOM 790 C CA . ALA A 1 99 ? 8.001 -10.933 -6.971 1.00 94.25 99 ALA A CA 1
ATOM 791 C C . ALA A 1 99 ? 7.547 -11.970 -8.012 1.00 94.25 99 ALA A C 1
ATOM 793 O O . ALA A 1 99 ? 7.366 -13.143 -7.685 1.00 94.25 99 ALA A O 1
ATOM 794 N N . CYS A 1 100 ? 7.379 -11.549 -9.267 1.00 95.12 100 CYS A N 1
ATOM 795 C CA . CYS A 1 100 ? 6.914 -12.396 -10.360 1.00 95.12 100 CYS A CA 1
ATOM 796 C C . CYS A 1 100 ? 7.999 -12.698 -11.404 1.00 95.12 100 CYS A C 1
ATOM 798 O O . CYS A 1 100 ? 7.672 -13.220 -12.468 1.00 95.12 100 CYS A O 1
ATOM 800 N N . ALA A 1 101 ? 9.282 -12.433 -11.127 1.00 94.12 101 ALA A N 1
ATOM 801 C CA . ALA A 1 101 ? 10.369 -12.570 -12.106 1.00 94.12 101 ALA A CA 1
ATOM 802 C C . ALA A 1 101 ? 10.380 -13.931 -12.835 1.00 94.12 101 ALA A C 1
ATOM 804 O O . ALA A 1 101 ? 10.657 -13.997 -14.039 1.00 94.12 101 ALA A O 1
ATOM 805 N N . HIS A 1 102 ? 10.035 -15.003 -12.115 1.00 95.44 102 HIS A N 1
ATOM 806 C CA . HIS A 1 102 ? 10.012 -16.381 -12.612 1.00 95.44 102 HIS A CA 1
ATOM 807 C C . HIS A 1 102 ? 8.636 -16.873 -13.083 1.00 95.44 102 HIS A C 1
ATOM 809 O O . HIS A 1 102 ? 8.556 -17.947 -13.671 1.00 95.44 102 HIS A O 1
ATOM 815 N N . THR A 1 103 ? 7.560 -16.129 -12.820 1.00 96.19 103 THR A N 1
ATOM 816 C CA . THR A 1 103 ? 6.175 -16.561 -13.090 1.00 96.19 103 THR A CA 1
ATOM 817 C C . THR A 1 103 ? 5.444 -15.676 -14.093 1.00 96.19 103 THR A C 1
ATOM 819 O O . THR A 1 103 ? 4.415 -16.086 -14.623 1.00 96.19 103 THR A O 1
ATOM 822 N N . ILE A 1 104 ? 5.961 -14.478 -14.373 1.00 94.81 104 ILE A N 1
ATOM 823 C CA . ILE A 1 104 ? 5.381 -13.554 -15.343 1.00 94.81 104 ILE A CA 1
ATOM 824 C C . ILE A 1 104 ? 5.486 -14.109 -16.767 1.00 94.81 104 ILE A C 1
ATOM 826 O O . ILE A 1 104 ? 6.573 -14.440 -17.255 1.00 94.81 104 ILE A O 1
ATOM 830 N N . ASP A 1 105 ? 4.346 -14.164 -17.453 1.00 95.81 105 ASP A N 1
ATOM 831 C CA . ASP A 1 105 ? 4.291 -14.483 -18.874 1.00 95.81 105 ASP A CA 1
ATOM 832 C C . ASP A 1 105 ? 4.656 -13.245 -19.706 1.00 95.81 105 ASP A C 1
ATOM 834 O O . ASP A 1 105 ? 3.834 -12.362 -19.977 1.00 95.81 105 ASP A O 1
ATOM 838 N N . ARG A 1 106 ? 5.924 -13.200 -20.124 1.00 95.25 106 ARG A N 1
ATOM 839 C CA . ARG A 1 106 ? 6.492 -12.104 -20.921 1.00 95.25 106 ARG A CA 1
ATOM 840 C C . ARG A 1 106 ? 5.953 -12.041 -22.350 1.00 95.25 106 ARG A C 1
ATOM 842 O O . ARG A 1 106 ? 6.215 -11.055 -23.037 1.00 95.25 106 ARG A O 1
ATOM 849 N N . ALA A 1 107 ? 5.210 -13.052 -22.806 1.00 96.00 107 ALA A N 1
ATOM 850 C CA . ALA A 1 107 ? 4.492 -12.974 -24.074 1.00 96.00 107 ALA A CA 1
ATOM 851 C C . ALA A 1 107 ? 3.225 -12.107 -23.961 1.00 96.00 107 ALA A C 1
ATOM 853 O O . ALA A 1 107 ? 2.820 -11.501 -24.951 1.00 96.00 107 ALA A O 1
ATOM 854 N N . ILE A 1 108 ? 2.627 -12.011 -22.765 1.00 94.56 108 ILE A N 1
ATOM 855 C CA . ILE A 1 108 ? 1.470 -11.145 -22.490 1.00 94.56 108 ILE A CA 1
ATOM 856 C C . ILE A 1 108 ? 1.938 -9.730 -22.151 1.00 94.56 108 ILE A C 1
ATOM 858 O O . ILE A 1 108 ? 1.429 -8.752 -22.699 1.00 94.56 108 ILE A O 1
ATOM 862 N N . ILE A 1 109 ? 2.898 -9.614 -21.231 1.00 92.00 109 ILE A N 1
ATOM 863 C CA . ILE A 1 109 ? 3.429 -8.325 -20.795 1.00 92.00 109 ILE A CA 1
ATOM 864 C C . ILE A 1 109 ? 4.885 -8.463 -20.372 1.00 92.00 109 ILE A C 1
ATOM 866 O O . ILE A 1 109 ? 5.232 -9.253 -19.498 1.00 92.00 109 ILE A O 1
ATOM 870 N N . ASP A 1 110 ? 5.740 -7.655 -20.988 1.00 92.19 110 ASP A N 1
ATOM 871 C CA . ASP A 1 110 ? 7.151 -7.557 -20.637 1.00 92.19 110 ASP A CA 1
ATOM 872 C C . ASP A 1 110 ? 7.421 -6.174 -20.028 1.00 92.19 110 ASP A C 1
ATOM 874 O O . ASP A 1 110 ? 7.510 -5.197 -20.779 1.00 92.19 110 ASP A O 1
ATOM 878 N N . PRO A 1 111 ? 7.523 -6.056 -18.688 1.00 89.94 111 PRO A N 1
ATOM 879 C CA . PRO A 1 111 ? 7.754 -4.781 -18.011 1.00 89.94 111 PRO A CA 1
ATOM 880 C C . PRO A 1 111 ? 8.987 -4.027 -18.518 1.00 89.94 111 PRO A C 1
ATOM 882 O O . PRO A 1 111 ? 8.956 -2.801 -18.589 1.00 89.94 111 PRO A O 1
ATOM 885 N N . ALA A 1 112 ? 10.022 -4.746 -18.969 1.00 87.62 112 ALA A N 1
ATOM 886 C CA . ALA A 1 112 ? 11.234 -4.151 -19.529 1.00 87.62 112 ALA A CA 1
ATOM 887 C C . ALA A 1 112 ? 10.996 -3.418 -20.865 1.00 87.62 112 ALA A C 1
ATOM 889 O O . ALA A 1 112 ? 11.835 -2.632 -21.296 1.00 87.62 112 ALA A O 1
ATOM 890 N N . LYS A 1 113 ? 9.860 -3.661 -21.535 1.00 91.25 113 LYS A N 1
ATOM 891 C CA . LYS A 1 113 ? 9.465 -2.989 -22.785 1.00 91.25 113 LYS A CA 1
ATOM 892 C C . LYS A 1 113 ? 8.496 -1.823 -22.573 1.00 91.25 113 LYS A C 1
ATOM 894 O O . LYS A 1 113 ? 8.097 -1.183 -23.547 1.00 91.25 113 LYS A O 1
ATOM 899 N N . LEU A 1 114 ? 8.070 -1.563 -21.339 1.00 90.50 114 LEU A N 1
ATOM 900 C CA . LEU A 1 114 ? 7.135 -0.485 -21.028 1.00 90.50 114 LEU A CA 1
ATOM 901 C C . LEU A 1 114 ? 7.883 0.830 -20.793 1.00 90.50 114 LEU A C 1
ATOM 903 O O . LEU A 1 114 ? 8.975 0.854 -20.232 1.00 90.50 114 LEU A O 1
ATOM 907 N N . ASP A 1 115 ? 7.266 1.947 -21.181 1.00 90.50 115 ASP A N 1
ATOM 908 C CA . ASP A 1 115 ? 7.783 3.273 -20.840 1.00 90.50 115 ASP A CA 1
ATOM 909 C C . ASP A 1 115 ? 7.703 3.482 -19.320 1.00 90.50 115 ASP A C 1
ATOM 911 O O . ASP A 1 115 ? 6.611 3.627 -18.759 1.00 90.50 115 ASP A O 1
ATOM 915 N N . ARG A 1 116 ? 8.870 3.524 -18.662 1.00 90.62 116 ARG A N 1
ATOM 916 C CA . ARG A 1 116 ? 8.999 3.683 -17.206 1.00 90.62 116 ARG A CA 1
ATOM 917 C C . ARG A 1 116 ? 8.262 4.915 -16.681 1.00 90.62 116 ARG A C 1
ATOM 919 O O . ARG A 1 116 ? 7.686 4.859 -15.602 1.00 90.62 116 ARG A O 1
ATOM 926 N N . LYS A 1 117 ? 8.172 5.996 -17.463 1.00 88.81 117 LYS A N 1
ATOM 927 C CA . LYS A 1 117 ? 7.476 7.234 -17.059 1.00 88.81 117 LYS A CA 1
ATOM 928 C C . LYS A 1 117 ? 5.952 7.101 -17.056 1.00 88.81 117 LYS A C 1
ATOM 930 O O . LYS A 1 117 ? 5.257 8.011 -16.607 1.00 88.81 117 LYS A O 1
ATOM 935 N N . ARG A 1 118 ? 5.420 6.003 -17.596 1.00 90.56 118 ARG A N 1
ATOM 936 C CA . ARG A 1 118 ? 3.984 5.777 -17.803 1.00 90.56 118 ARG A CA 1
ATOM 937 C C . ARG A 1 118 ? 3.440 4.591 -17.017 1.00 90.56 118 ARG A C 1
ATOM 939 O O . ARG A 1 118 ? 2.270 4.249 -17.188 1.00 90.56 118 ARG A O 1
ATOM 946 N N . ILE A 1 119 ? 4.262 3.985 -16.168 1.00 92.56 119 ILE A N 1
ATOM 947 C CA . ILE A 1 119 ? 3.873 2.865 -15.318 1.00 92.56 119 ILE A CA 1
ATOM 948 C C . ILE A 1 119 ? 4.118 3.190 -13.846 1.00 92.56 119 ILE A C 1
ATOM 950 O O . ILE A 1 119 ? 4.941 4.029 -13.487 1.00 92.56 119 ILE A O 1
ATOM 954 N N . GLY A 1 120 ? 3.386 2.493 -12.991 1.00 95.06 120 GLY A N 1
ATOM 955 C CA . GLY A 1 120 ? 3.542 2.520 -11.547 1.00 95.06 120 GLY A CA 1
ATOM 956 C C . GLY A 1 120 ? 2.810 1.330 -10.946 1.00 95.06 120 GLY A C 1
ATOM 957 O O . GLY A 1 120 ? 2.009 0.678 -11.621 1.00 95.06 120 GLY A O 1
ATOM 958 N N . GLU A 1 121 ? 3.078 1.044 -9.680 1.00 96.81 121 GLU A N 1
ATOM 959 C CA . GLU A 1 121 ? 2.485 -0.095 -8.985 1.00 96.81 121 GLU A CA 1
ATOM 960 C C . GLU A 1 121 ? 1.628 0.367 -7.812 1.00 96.81 121 GLU A C 1
ATOM 962 O O . GLU A 1 121 ? 2.108 1.041 -6.901 1.00 96.81 121 GLU A O 1
ATOM 967 N N . VAL A 1 122 ? 0.360 -0.047 -7.793 1.00 97.81 122 VAL A N 1
ATOM 968 C CA . VAL A 1 122 ? -0.475 0.076 -6.596 1.00 97.81 122 VAL A CA 1
ATOM 969 C C . VAL A 1 122 ? -0.238 -1.139 -5.708 1.00 97.81 122 VAL A C 1
ATOM 971 O O . VAL A 1 122 ? -0.478 -2.271 -6.119 1.00 97.81 122 VAL A O 1
ATOM 974 N N . SER A 1 123 ? 0.205 -0.910 -4.477 1.00 97.50 123 SER A N 1
ATOM 975 C CA . SER A 1 123 ? 0.460 -1.977 -3.507 1.00 97.50 123 SER A CA 1
ATOM 976 C C . SER A 1 123 ? 0.106 -1.542 -2.085 1.00 97.50 123 SER A C 1
ATOM 978 O O . SER A 1 123 ? -0.354 -0.422 -1.849 1.00 97.50 123 SER A O 1
ATOM 980 N N . ARG A 1 124 ? 0.284 -2.459 -1.124 1.00 97.12 124 ARG A N 1
ATOM 981 C CA . ARG A 1 124 ? 0.024 -2.237 0.311 1.00 97.12 124 ARG A CA 1
ATOM 982 C C . ARG A 1 124 ? -1.398 -1.735 0.610 1.00 97.12 124 ARG A C 1
ATOM 984 O O . ARG A 1 124 ? -1.583 -0.875 1.468 1.00 97.12 124 ARG A O 1
ATOM 991 N N . LEU A 1 125 ? -2.405 -2.280 -0.079 1.00 97.31 125 LEU A N 1
ATOM 992 C CA . LEU A 1 125 ? -3.810 -2.046 0.261 1.00 97.31 125 LEU A CA 1
ATOM 993 C C . LEU A 1 125 ? -4.128 -2.692 1.620 1.00 97.31 125 LEU A C 1
ATOM 995 O O . LEU A 1 125 ? -4.379 -3.893 1.709 1.00 97.31 125 LEU A O 1
ATOM 999 N N . ALA A 1 126 ? -4.144 -1.880 2.673 1.00 97.25 126 ALA A N 1
ATOM 1000 C CA . ALA A 1 126 ? -4.427 -2.296 4.040 1.00 97.25 126 ALA A CA 1
ATOM 1001 C C . ALA A 1 126 ? -5.708 -1.630 4.539 1.00 97.25 126 ALA A C 1
ATOM 1003 O O . ALA A 1 126 ? -5.829 -0.410 4.525 1.00 97.25 126 ALA A O 1
ATOM 1004 N N . VAL A 1 127 ? -6.657 -2.416 5.042 1.00 96.38 127 VAL A N 1
ATOM 1005 C CA . VAL A 1 127 ? -7.875 -1.899 5.683 1.00 96.38 127 VAL A CA 1
ATOM 1006 C C . VAL A 1 127 ? -7.960 -2.500 7.074 1.00 96.38 127 VAL A C 1
ATOM 1008 O O . VAL A 1 127 ? -7.884 -3.718 7.223 1.00 96.38 127 VAL A O 1
ATOM 1011 N N . ARG A 1 128 ? -8.134 -1.684 8.112 1.00 95.25 128 ARG A N 1
ATOM 1012 C CA . ARG A 1 128 ? -8.292 -2.189 9.482 1.00 95.25 128 ARG A CA 1
ATOM 1013 C C . ARG A 1 128 ? -9.517 -3.099 9.574 1.00 95.25 128 ARG A C 1
ATOM 1015 O O . ARG A 1 128 ? -10.556 -2.838 8.965 1.00 95.25 128 ARG A O 1
ATOM 1022 N N . SER A 1 129 ? -9.407 -4.183 10.337 1.00 90.25 129 SER A N 1
ATOM 1023 C CA . SER A 1 129 ? -10.449 -5.218 10.425 1.00 90.25 129 SER A CA 1
ATOM 1024 C C . SER A 1 129 ? -11.813 -4.691 10.892 1.00 90.25 129 SER A C 1
ATOM 1026 O O . SER A 1 129 ? -12.847 -5.195 10.450 1.00 90.25 129 SER A O 1
ATOM 1028 N N . THR A 1 130 ? -11.832 -3.634 11.708 1.00 88.44 130 THR A N 1
ATOM 1029 C CA . THR A 1 130 ? -13.049 -2.937 12.162 1.00 88.44 130 THR A CA 1
ATOM 1030 C C . THR A 1 130 ? -13.866 -2.314 11.028 1.00 88.44 130 THR A C 1
ATOM 1032 O O . THR A 1 130 ? -15.071 -2.134 11.189 1.00 88.44 130 THR A O 1
ATOM 1035 N N . TYR A 1 131 ? -13.247 -2.035 9.877 1.00 88.06 131 TYR A N 1
ATOM 1036 C CA . TYR A 1 131 ? -13.892 -1.437 8.703 1.00 88.06 131 TYR A CA 1
ATOM 1037 C C . TYR A 1 131 ? -14.086 -2.415 7.538 1.00 88.06 131 TYR A C 1
ATOM 1039 O O . TYR A 1 131 ? -14.762 -2.079 6.569 1.00 88.06 131 TYR A O 1
ATOM 1047 N N . ARG A 1 132 ? -13.533 -3.633 7.622 1.00 82.31 132 ARG A N 1
ATOM 1048 C CA . ARG A 1 132 ? -13.736 -4.676 6.601 1.00 82.31 132 ARG A CA 1
ATOM 1049 C C . ARG A 1 132 ? -15.117 -5.326 6.666 1.00 82.31 132 ARG A C 1
ATOM 1051 O O . ARG A 1 132 ? -15.576 -5.860 5.663 1.00 82.31 132 ARG A O 1
ATOM 1058 N N . ARG A 1 133 ? -15.773 -5.305 7.828 1.00 69.88 133 ARG A N 1
ATOM 1059 C CA . ARG A 1 133 ? -17.022 -6.046 8.048 1.00 69.88 133 ARG A CA 1
ATOM 1060 C C . ARG A 1 133 ? -18.251 -5.206 7.768 1.00 69.88 133 ARG A C 1
ATOM 1062 O O . ARG A 1 133 ? -18.356 -4.062 8.214 1.00 69.88 133 ARG A O 1
ATOM 1069 N N . ARG A 1 134 ? -19.241 -5.816 7.122 1.00 63.81 134 ARG A N 1
ATOM 1070 C CA . ARG A 1 134 ? -20.591 -5.249 7.072 1.00 63.81 134 ARG A CA 1
ATOM 1071 C C . ARG A 1 134 ? -21.277 -5.480 8.419 1.00 63.81 134 ARG A C 1
ATOM 1073 O O . ARG A 1 134 ? -21.028 -6.475 9.101 1.00 63.81 134 ARG A O 1
ATOM 1080 N N . ARG A 1 135 ? -22.168 -4.564 8.821 1.00 54.03 135 ARG A N 1
ATOM 1081 C CA . ARG A 1 135 ? -23.035 -4.779 9.994 1.00 54.03 135 ARG A CA 1
ATOM 1082 C C . ARG A 1 135 ? -23.783 -6.109 9.818 1.00 54.03 135 ARG A C 1
ATOM 1084 O O . ARG A 1 135 ? -24.600 -6.211 8.910 1.00 54.03 135 ARG A O 1
ATOM 1091 N N . GLY A 1 136 ? -23.511 -7.086 10.685 1.00 57.03 136 GLY A N 1
ATOM 1092 C CA . GLY A 1 136 ? -24.178 -8.396 10.696 1.00 57.03 136 GLY A CA 1
ATOM 1093 C C . GLY A 1 136 ? -23.293 -9.597 10.346 1.00 57.03 136 GLY A C 1
ATOM 1094 O O . GLY A 1 136 ? -23.707 -10.724 10.594 1.00 57.03 136 GLY A O 1
ATOM 1095 N N . GLU A 1 137 ? -22.073 -9.395 9.846 1.00 64.31 137 GLU A N 1
ATOM 1096 C CA . GLU A 1 137 ? -21.148 -10.500 9.553 1.00 64.31 137 GLU A CA 1
ATOM 1097 C C . GLU A 1 137 ? -20.399 -10.945 10.828 1.00 64.31 137 GLU A C 1
ATOM 1099 O O . GLU A 1 137 ? -19.629 -10.179 11.423 1.00 64.31 137 GLU A O 1
ATOM 1104 N N . LYS A 1 138 ? -20.647 -12.188 11.276 1.00 54.53 138 LYS A N 1
ATOM 1105 C CA . LYS A 1 138 ? -19.915 -12.837 12.381 1.00 54.53 138 LYS A CA 1
ATOM 1106 C C . LYS A 1 138 ? -18.643 -13.525 11.869 1.00 54.53 138 LYS A C 1
ATOM 1108 O O . LYS A 1 138 ? -18.500 -13.765 10.677 1.00 54.53 138 LYS A O 1
ATOM 1113 N N . LYS A 1 139 ? -17.708 -13.735 12.799 1.00 58.59 139 LYS A N 1
ATOM 1114 C CA . LYS A 1 139 ? -16.427 -14.415 12.574 1.00 58.59 139 LYS A CA 1
ATOM 1115 C C . LYS A 1 139 ? -16.642 -15.915 12.411 1.00 58.59 139 LYS A C 1
ATOM 1117 O O . LYS A 1 139 ? -17.572 -16.412 13.085 1.00 58.59 139 LYS A O 1
#

Foldseek 3Di:
DDPVCVVPVPVVCLQFKDKDWPPDPVSQQLQQLLLLCFCDVPVVVDDHDPSSGDDDPQVVQKGKIWMFTPDPVRDTFWIKIKRAQDPVCLVDDDPCCVVCVPPDDVVVPDSNPDDSRPDIDIDSTGGPPVNVDDPPDDD

Sequence (139 aa):
MSLFDRFNLGAGFQRYFSIEAGASASVRDEVFRVRHEVYCEELKFEPERPDRRETDAYDPQSAHCLLRSSRAPFSPVGCTRLILANPDDPDAPLPFENACAHTIDRAIIDPAKLDRKRIGEVSRLAVRSTYRRRRGEKK

Secondary structure (DSSP, 8-state):
--HHHHH-HHHHHHTTEEEEETTSHHHHHHHHHHHIIIIIIIS-SS---TT-----TTGGGEEEEEEEESSTT--EEEEEEEEEP-TT-TTPPPHHHHHTTTT--TTT--GGGS-GGG-EEEEEEEE-HHHHS-TT---

pLDDT: mean 90.27, std 11.01, range [54.03, 98.69]

Radius of gyration: 17.61 Å; chains: 1; bounding box: 48×32×42 Å